Protein AF-A0A7H4MC45-F1 (afdb_monomer_lite)

Sequence (137 aa):
MENNSLQTPIPRRYLDFQRHQRVSEVNNGAVIHDEGEQAAQTERLADKMLQQVYALLNRHGIVPNDVQEQMLTSHVRAMAHRSISGEPLPEVDASLFEEISPDSMTLAREVVAQFGNLPDEEAWLLSVHFEVAKENL

Foldseek 3Di:
DDDDDDPDDDPVVVVVVVPVPDDDDDPPDPVVVVVVVLVVQLVVQLVVLLVVLVVLCVVVVQDADPVLSVVLSVLSSVVSSCLSVVDADPDDDPVVQPPQDPVLLVSLQVSNVVSVPHDSVSSSVSSVSVRCRRVVD

pLDDT: mean 82.61, std 22.41, range [37.28, 98.69]

Radius of gyration: 17.77 Å; chains: 1; bounding box: 38×56×46 Å

Structure (mmCIF, N/CA/C/O backbone):
data_AF-A0A7H4MC45-F1
#
_entry.id   AF-A0A7H4MC45-F1
#
loop_
_atom_site.group_PDB
_atom_site.id
_atom_site.type_symbol
_atom_site.label_atom_id
_atom_site.label_alt_id
_atom_site.label_comp_id
_atom_site.label_asym_id
_atom_site.label_entity_id
_atom_site.label_seq_id
_atom_site.pdbx_PDB_ins_code
_atom_site.Cartn_x
_atom_site.Cartn_y
_atom_site.Cartn_z
_atom_site.occupancy
_atom_site.B_iso_or_equiv
_atom_site.auth_seq_id
_atom_site.auth_comp_id
_atom_site.auth_asym_id
_atom_site.auth_atom_id
_atom_site.pdbx_PDB_model_num
ATOM 1 N N . MET A 1 1 ? 0.120 46.225 13.025 1.00 41.88 1 MET A N 1
ATOM 2 C CA . MET A 1 1 ? -0.536 45.111 13.738 1.00 41.88 1 MET A CA 1
ATOM 3 C C . MET A 1 1 ? -0.348 43.884 12.866 1.00 41.88 1 MET A C 1
ATOM 5 O O . MET A 1 1 ? -1.097 43.688 11.920 1.00 41.88 1 MET A O 1
ATOM 9 N N . GLU A 1 2 ? 0.757 43.179 13.093 1.00 41.56 2 GLU A N 1
ATOM 10 C CA . GLU A 1 2 ? 1.145 41.958 12.383 1.00 41.56 2 GLU A CA 1
ATOM 11 C C . GLU A 1 2 ? 0.396 40.763 12.978 1.00 41.56 2 GLU A C 1
ATOM 13 O O . GLU A 1 2 ? 0.414 40.583 14.192 1.00 41.56 2 GLU A O 1
ATOM 18 N N . ASN A 1 3 ? -0.238 39.944 12.135 1.00 39.81 3 ASN A N 1
ATOM 19 C CA . ASN A 1 3 ? -0.738 38.627 12.522 1.00 39.81 3 ASN A CA 1
ATOM 20 C C . ASN A 1 3 ? 0.013 37.562 11.723 1.00 39.81 3 ASN A C 1
ATOM 22 O O . ASN A 1 3 ? -0.314 37.244 10.582 1.00 39.81 3 ASN A O 1
ATOM 26 N N . ASN A 1 4 ? 1.055 37.057 12.374 1.00 42.03 4 ASN A N 1
ATOM 27 C CA . ASN A 1 4 ? 1.879 35.922 12.000 1.00 42.03 4 ASN A CA 1
ATOM 28 C C . ASN A 1 4 ? 1.119 34.628 12.350 1.00 42.03 4 ASN A C 1
ATOM 30 O O . ASN A 1 4 ? 1.011 34.284 13.526 1.00 42.03 4 ASN A O 1
ATOM 34 N N . SER A 1 5 ? 0.559 33.937 11.353 1.00 48.34 5 SER A N 1
ATOM 35 C CA . SER A 1 5 ? 0.022 32.581 11.539 1.00 48.34 5 SER A CA 1
ATOM 36 C C . SER A 1 5 ? 1.119 31.567 11.243 1.00 48.34 5 SER A C 1
ATOM 38 O O . SER A 1 5 ? 1.704 31.551 10.164 1.00 48.34 5 SER A O 1
ATOM 40 N N . LEU A 1 6 ? 1.414 30.764 12.259 1.00 40.62 6 LEU A N 1
ATOM 41 C CA . LEU A 1 6 ? 2.495 29.793 12.328 1.00 40.62 6 LEU A CA 1
ATOM 42 C C . LEU A 1 6 ? 2.341 28.714 11.248 1.00 40.62 6 LEU A C 1
ATOM 44 O O . LEU A 1 6 ? 1.552 27.784 11.384 1.00 40.62 6 LEU A O 1
ATOM 48 N N . GLN A 1 7 ? 3.152 28.823 10.199 1.00 43.19 7 GLN A N 1
ATOM 49 C CA . GLN A 1 7 ? 3.513 27.705 9.339 1.00 43.19 7 GLN A CA 1
ATOM 50 C C . GLN A 1 7 ? 4.324 26.721 10.196 1.00 43.19 7 GLN A C 1
ATOM 52 O O . GLN A 1 7 ? 5.477 26.991 10.537 1.00 43.19 7 GLN A O 1
ATOM 57 N N . THR A 1 8 ? 3.739 25.593 10.589 1.00 41.03 8 THR A N 1
ATOM 58 C CA . THR A 1 8 ? 4.507 24.508 11.210 1.00 41.03 8 THR A CA 1
ATOM 59 C C . THR A 1 8 ? 5.595 24.052 10.230 1.00 41.03 8 THR A C 1
ATOM 61 O O . THR A 1 8 ? 5.275 23.773 9.070 1.00 41.03 8 THR A O 1
ATOM 64 N N . PRO A 1 9 ? 6.877 23.989 10.630 1.00 41.34 9 PRO A N 1
ATOM 65 C CA . PRO A 1 9 ? 7.932 23.565 9.724 1.00 41.34 9 PRO A CA 1
ATOM 66 C C . PRO A 1 9 ? 7.762 22.076 9.413 1.00 41.34 9 PRO A C 1
ATOM 68 O O . PRO A 1 9 ? 7.813 21.235 10.310 1.00 41.34 9 PRO A O 1
ATOM 71 N N . ILE A 1 10 ? 7.572 21.756 8.131 1.00 44.88 10 ILE A N 1
ATOM 72 C CA . ILE A 1 10 ? 7.666 20.386 7.621 1.00 44.88 10 ILE A CA 1
ATOM 73 C C . ILE A 1 10 ? 9.028 19.812 8.067 1.00 44.88 10 ILE A C 1
ATOM 75 O O . ILE A 1 10 ? 10.051 20.487 7.889 1.00 44.88 10 ILE A O 1
ATOM 79 N N . PRO A 1 11 ? 9.081 18.601 8.652 1.00 43.53 11 PRO A N 1
ATOM 80 C CA . PRO A 1 11 ? 10.330 17.995 9.099 1.00 43.53 11 PRO A CA 1
ATOM 81 C C . PRO A 1 11 ? 11.357 17.957 7.963 1.00 43.53 11 PRO A C 1
ATOM 83 O O . PRO A 1 11 ? 11.040 17.523 6.857 1.00 43.53 11 PRO A O 1
ATOM 86 N N . ARG A 1 12 ? 12.610 18.363 8.225 1.00 41.81 12 ARG A N 1
ATOM 87 C CA . ARG A 1 12 ? 13.687 18.375 7.208 1.00 41.81 12 ARG A CA 1
ATOM 88 C C . ARG A 1 12 ? 13.870 17.022 6.502 1.00 41.81 12 ARG A C 1
ATOM 90 O O . ARG A 1 12 ? 14.148 17.007 5.310 1.00 41.81 12 ARG A O 1
ATOM 97 N N . ARG A 1 13 ? 13.586 15.910 7.192 1.00 42.62 13 ARG A N 1
ATOM 98 C CA . ARG A 1 13 ? 13.583 14.552 6.615 1.00 42.62 13 ARG A CA 1
ATOM 99 C C . ARG A 1 13 ? 12.593 14.364 5.456 1.00 42.62 13 ARG A C 1
ATOM 101 O O . ARG A 1 13 ? 12.868 13.574 4.565 1.00 42.62 13 ARG A O 1
ATOM 108 N N . TYR A 1 14 ? 11.481 15.098 5.437 1.00 39.22 14 TYR A N 1
ATOM 109 C CA . TYR A 1 14 ? 10.481 15.021 4.367 1.00 39.22 14 TYR A CA 1
ATOM 110 C C . TYR A 1 14 ? 10.908 15.815 3.116 1.00 39.22 14 TYR A C 1
ATOM 112 O O . TYR A 1 14 ? 10.601 15.424 1.994 1.00 39.22 14 TYR A O 1
ATOM 120 N N . LEU A 1 15 ? 11.670 16.905 3.292 1.00 40.38 15 LEU A N 1
ATOM 121 C CA . LEU A 1 15 ? 12.232 17.681 2.177 1.00 40.38 15 LEU A CA 1
ATOM 122 C C . LEU A 1 15 ? 13.426 16.986 1.510 1.00 40.38 15 LEU A C 1
ATOM 124 O O . LEU A 1 15 ? 13.615 17.139 0.302 1.00 40.38 15 LEU A O 1
ATOM 128 N N . ASP A 1 16 ? 14.212 16.217 2.265 1.00 39.88 16 ASP A N 1
ATOM 129 C CA . ASP A 1 16 ? 15.355 15.489 1.705 1.00 39.88 16 ASP A CA 1
ATOM 130 C C . ASP A 1 16 ? 14.912 14.345 0.776 1.00 39.88 16 ASP A C 1
ATOM 132 O O . ASP A 1 16 ? 15.578 14.097 -0.230 1.00 39.88 16 ASP A O 1
ATOM 136 N N . PHE A 1 17 ? 13.741 13.737 1.015 1.00 43.75 17 PHE A N 1
ATOM 137 C CA . PHE A 1 17 ? 13.144 12.737 0.116 1.00 43.75 17 PHE A CA 1
ATOM 138 C C . PHE A 1 17 ? 12.772 13.328 -1.259 1.00 43.75 17 PHE A C 1
ATOM 140 O O . PHE A 1 17 ? 12.902 12.663 -2.281 1.00 43.75 17 PHE A O 1
ATOM 147 N N . GLN A 1 18 ? 12.385 14.609 -1.317 1.00 42.09 18 GLN A N 1
ATOM 148 C CA . GLN A 1 18 ? 12.048 15.293 -2.576 1.00 42.09 18 GLN A CA 1
ATOM 149 C C . GLN A 1 18 ? 13.260 15.920 -3.288 1.00 42.09 18 GLN A C 1
ATOM 151 O O . GLN A 1 18 ? 13.170 16.266 -4.466 1.00 42.09 18 GLN A O 1
ATOM 156 N N . ARG A 1 19 ? 14.404 16.089 -2.607 1.00 37.28 19 ARG A N 1
ATOM 157 C CA . ARG A 1 19 ? 15.601 16.731 -3.187 1.00 37.28 19 ARG A CA 1
ATOM 158 C C . ARG A 1 19 ? 16.565 15.789 -3.894 1.00 37.28 19 ARG A C 1
ATOM 160 O O . ARG A 1 19 ? 17.326 16.267 -4.730 1.00 37.28 19 ARG A O 1
ATOM 167 N N . HIS A 1 20 ? 16.534 14.490 -3.617 1.00 39.59 20 HIS A N 1
ATOM 168 C CA . HIS A 1 20 ? 17.452 13.538 -4.254 1.00 39.59 20 HIS A CA 1
ATOM 169 C C . HIS A 1 20 ? 17.042 13.140 -5.688 1.00 39.59 20 HIS A C 1
ATOM 171 O O . HIS A 1 20 ? 17.756 12.391 -6.342 1.00 39.59 20 HIS A O 1
ATOM 177 N N . GLN A 1 21 ? 15.953 13.704 -6.230 1.00 47.34 21 GLN A N 1
ATOM 178 C CA . GLN A 1 21 ? 15.471 13.445 -7.595 1.00 47.34 21 GLN A CA 1
ATOM 179 C C . GLN A 1 21 ? 16.152 14.254 -8.716 1.00 47.34 21 GLN A C 1
ATOM 181 O O . GLN A 1 21 ? 15.683 14.251 -9.852 1.00 47.34 21 GLN A O 1
ATOM 186 N N . ARG A 1 22 ? 17.260 14.957 -8.462 1.00 47.69 22 ARG A N 1
ATOM 187 C CA . ARG A 1 22 ? 18.033 15.575 -9.550 1.00 47.69 22 ARG A CA 1
ATOM 188 C C . ARG A 1 22 ? 19.527 15.417 -9.325 1.00 47.69 22 ARG A C 1
ATOM 190 O O . ARG A 1 22 ? 20.104 16.121 -8.505 1.00 47.69 22 ARG A O 1
ATOM 197 N N . VAL A 1 23 ? 20.134 14.531 -10.106 1.00 46.81 23 VAL A N 1
ATOM 198 C CA . VAL A 1 23 ? 21.120 14.830 -11.162 1.00 46.81 23 VAL A CA 1
ATOM 199 C C . VAL A 1 23 ? 21.945 13.560 -11.386 1.00 46.81 23 VAL A C 1
ATOM 201 O O . VAL A 1 23 ? 22.822 13.230 -10.593 1.00 46.81 23 VAL A O 1
ATOM 204 N N . SER A 1 24 ? 21.726 12.900 -12.518 1.00 45.19 24 SER A N 1
ATOM 205 C CA . SER A 1 24 ? 22.817 12.305 -13.284 1.00 45.19 24 SER A CA 1
ATOM 206 C C . SER A 1 24 ? 22.478 12.407 -14.770 1.00 45.19 24 SER A C 1
ATOM 208 O O . SER A 1 24 ? 21.331 12.296 -15.194 1.00 45.19 24 SER A O 1
ATOM 210 N N . GLU A 1 25 ? 23.487 12.798 -15.531 1.00 45.91 25 GLU A N 1
ATOM 211 C CA . GLU A 1 25 ? 23.409 13.294 -16.895 1.00 45.91 25 GLU A CA 1
ATOM 212 C C . GLU A 1 25 ? 23.553 12.134 -17.904 1.00 45.91 25 GLU A C 1
ATOM 214 O O . GLU A 1 25 ? 24.412 11.268 -17.772 1.00 45.91 25 GLU A O 1
ATOM 219 N N . VAL A 1 26 ? 22.643 12.160 -18.878 1.00 45.03 26 VAL A N 1
ATOM 220 C CA . VAL A 1 26 ? 22.352 11.339 -20.072 1.00 45.03 26 VAL A CA 1
ATOM 221 C C . VAL A 1 26 ? 23.418 10.444 -20.750 1.00 45.03 26 VAL A C 1
ATOM 223 O O . VAL A 1 26 ? 24.521 10.867 -21.089 1.00 45.03 26 VAL A O 1
ATOM 226 N N . ASN A 1 27 ? 22.948 9.264 -21.199 1.00 39.12 27 ASN A N 1
ATOM 227 C CA . ASN A 1 27 ? 23.322 8.633 -22.478 1.00 39.12 27 ASN A CA 1
ATOM 228 C C . ASN A 1 27 ? 22.043 8.401 -23.324 1.00 39.12 27 ASN A C 1
ATOM 230 O O . ASN A 1 27 ? 21.110 7.715 -22.913 1.00 39.12 27 ASN A O 1
ATOM 234 N N . ASN A 1 28 ? 21.974 9.036 -24.496 1.00 52.22 28 ASN A N 1
ATOM 235 C CA . ASN A 1 28 ? 20.752 9.647 -25.033 1.00 52.22 28 ASN A CA 1
ATOM 236 C C . ASN A 1 28 ? 20.092 8.872 -26.199 1.00 52.22 28 ASN A C 1
ATOM 238 O O . ASN A 1 28 ? 19.796 9.453 -27.242 1.00 52.22 28 ASN A O 1
ATOM 242 N N . GLY A 1 29 ? 19.867 7.560 -26.060 1.00 45.31 29 GLY A N 1
ATOM 243 C CA . GLY A 1 29 ? 19.181 6.799 -27.123 1.00 45.31 29 GLY A CA 1
ATOM 244 C C . GLY A 1 29 ? 18.547 5.463 -26.734 1.00 45.31 29 GLY A C 1
ATOM 245 O O . GLY A 1 29 ? 17.525 5.104 -27.304 1.00 45.31 29 GLY A O 1
ATOM 246 N N . ALA A 1 30 ? 19.100 4.752 -25.749 1.00 48.12 30 ALA A N 1
ATOM 247 C CA . ALA A 1 30 ? 18.520 3.500 -25.243 1.00 48.12 30 ALA A CA 1
ATOM 248 C C . ALA A 1 30 ? 17.696 3.699 -23.956 1.00 48.12 30 ALA A C 1
ATOM 250 O O . ALA A 1 30 ? 16.744 2.969 -23.715 1.00 48.12 30 ALA A O 1
ATOM 251 N N . VAL A 1 31 ? 18.037 4.722 -23.168 1.00 52.44 31 VAL A N 1
ATOM 252 C CA . VAL A 1 31 ? 17.500 4.950 -21.817 1.00 52.44 31 VAL A CA 1
ATOM 253 C C . VAL A 1 31 ? 16.075 5.525 -21.837 1.00 52.44 31 VAL A C 1
ATOM 255 O O . VAL A 1 31 ? 15.250 5.160 -21.015 1.00 52.44 31 VAL A O 1
ATOM 258 N N . ILE A 1 32 ? 15.732 6.355 -22.829 1.00 54.84 32 ILE A N 1
ATOM 259 C CA . ILE A 1 32 ? 14.442 7.075 -22.861 1.00 54.84 32 ILE A CA 1
ATOM 260 C C . ILE A 1 32 ? 13.250 6.131 -23.121 1.00 54.84 32 ILE A C 1
ATOM 262 O O . ILE A 1 32 ? 12.152 6.362 -22.620 1.00 54.84 32 ILE A O 1
ATOM 266 N N . HIS A 1 33 ? 13.452 5.065 -23.905 1.00 52.81 33 HIS A N 1
ATOM 267 C CA . HIS A 1 33 ? 12.412 4.054 -24.133 1.00 52.81 33 HIS A CA 1
ATOM 268 C C . HIS A 1 33 ? 12.177 3.196 -22.885 1.00 52.81 33 HIS A C 1
ATOM 270 O O . HIS A 1 33 ? 11.025 2.928 -22.553 1.00 52.81 33 HIS A O 1
ATOM 276 N N . ASP A 1 34 ? 13.254 2.825 -22.192 1.00 63.88 34 ASP A N 1
ATOM 277 C CA . ASP A 1 34 ? 13.219 1.982 -20.995 1.00 63.88 34 ASP A CA 1
ATOM 278 C C . ASP A 1 34 ? 12.613 2.736 -19.799 1.00 63.88 34 ASP A C 1
ATOM 280 O O . ASP A 1 34 ? 11.668 2.260 -19.180 1.00 63.88 34 ASP A O 1
ATOM 284 N N . GLU A 1 35 ? 13.030 3.985 -19.555 1.00 71.81 35 GLU A N 1
ATOM 285 C CA . GLU A 1 35 ? 12.473 4.828 -18.484 1.00 71.81 35 GLU A CA 1
ATOM 286 C C . GLU A 1 35 ? 10.983 5.147 -18.695 1.00 71.81 35 GLU A C 1
ATOM 288 O O . GLU A 1 35 ? 10.192 5.128 -17.748 1.00 71.81 35 GLU A O 1
ATOM 293 N N . GLY A 1 36 ? 10.573 5.423 -19.939 1.00 79.50 36 GLY A N 1
ATOM 294 C CA . GLY A 1 36 ? 9.172 5.686 -20.275 1.00 79.50 36 GLY A CA 1
ATOM 295 C C . GLY A 1 36 ? 8.283 4.449 -20.125 1.00 79.50 36 GLY A C 1
ATOM 296 O O . GLY A 1 36 ? 7.156 4.544 -19.630 1.00 79.50 36 GLY A O 1
ATOM 297 N N . GLU A 1 37 ? 8.789 3.277 -20.513 1.00 87.00 37 GLU A N 1
ATOM 298 C CA . GLU A 1 37 ? 8.097 2.004 -20.317 1.00 87.00 37 GLU A CA 1
ATOM 299 C C . GLU A 1 37 ? 8.012 1.640 -18.830 1.00 87.00 37 GLU A C 1
ATOM 301 O O . GLU A 1 37 ? 6.936 1.274 -18.350 1.00 87.00 37 GLU A O 1
ATOM 306 N N . GLN A 1 38 ? 9.095 1.835 -18.079 1.00 88.56 38 GLN A N 1
ATOM 307 C CA . GLN A 1 38 ? 9.159 1.589 -16.642 1.00 88.56 38 GLN A CA 1
ATOM 308 C C . GLN A 1 38 ? 8.193 2.487 -15.857 1.00 88.56 38 GLN A C 1
ATOM 310 O O . GLN A 1 38 ? 7.484 2.010 -14.964 1.00 88.56 38 GLN A O 1
ATOM 315 N N . ALA A 1 39 ? 8.104 3.773 -16.207 1.00 91.88 39 ALA A N 1
ATOM 316 C CA . ALA A 1 39 ? 7.147 4.697 -15.603 1.00 91.88 39 ALA A CA 1
ATOM 317 C C . ALA A 1 39 ? 5.698 4.246 -15.855 1.00 91.88 39 ALA A C 1
ATOM 319 O O . ALA A 1 39 ? 4.894 4.182 -14.923 1.00 91.88 39 ALA A O 1
ATOM 320 N N . ALA A 1 40 ? 5.378 3.844 -17.089 1.00 94.31 40 ALA A N 1
ATOM 321 C CA . ALA A 1 40 ? 4.048 3.346 -17.432 1.00 94.31 40 ALA A CA 1
ATOM 322 C C . ALA A 1 40 ? 3.721 2.006 -16.744 1.00 94.31 40 ALA A C 1
ATOM 324 O O . ALA A 1 40 ? 2.574 1.772 -16.364 1.00 94.31 40 ALA A O 1
ATOM 325 N N . GLN A 1 41 ? 4.701 1.112 -16.582 1.00 95.94 41 GLN A N 1
ATOM 326 C CA . GLN A 1 41 ? 4.536 -0.136 -15.828 1.00 95.94 41 GLN A CA 1
ATOM 327 C C . GLN A 1 41 ? 4.300 0.139 -14.338 1.00 95.94 41 GLN A C 1
ATOM 329 O O . GLN A 1 41 ? 3.402 -0.459 -13.744 1.00 95.94 41 GLN A O 1
ATOM 334 N N . THR A 1 42 ? 5.051 1.081 -13.764 1.00 97.06 42 THR A N 1
ATOM 335 C CA . THR A 1 42 ? 4.906 1.520 -12.370 1.00 97.06 42 THR A CA 1
ATOM 336 C C . THR A 1 42 ? 3.508 2.072 -12.109 1.00 97.06 42 THR A C 1
ATOM 338 O O . THR A 1 42 ? 2.863 1.665 -11.146 1.00 97.06 42 THR A O 1
ATOM 341 N N . GLU A 1 43 ? 3.006 2.949 -12.983 1.00 97.31 43 GLU A N 1
ATOM 342 C CA . GLU A 1 43 ? 1.661 3.523 -12.862 1.00 97.31 43 GLU A CA 1
ATOM 343 C C . GLU A 1 43 ? 0.574 2.441 -12.937 1.00 97.31 43 GLU A C 1
ATOM 345 O O . GLU A 1 43 ? -0.281 2.360 -12.056 1.00 97.31 43 GLU A O 1
ATOM 350 N N . ARG A 1 44 ? 0.659 1.529 -13.917 1.00 98.31 44 ARG A N 1
ATOM 351 C CA . ARG A 1 44 ? -0.297 0.414 -14.047 1.00 98.31 44 ARG A CA 1
ATOM 352 C C . ARG A 1 44 ? -0.291 -0.508 -12.831 1.00 98.31 44 ARG A C 1
ATOM 354 O O . ARG A 1 44 ? -1.355 -0.956 -12.399 1.00 98.31 44 ARG A O 1
ATOM 361 N N . LEU A 1 45 ? 0.892 -0.830 -12.304 1.00 98.38 45 LEU A N 1
ATOM 362 C CA . LEU A 1 45 ? 1.015 -1.652 -11.104 1.00 98.38 45 LEU A CA 1
ATOM 363 C C . LEU A 1 45 ? 0.415 -0.925 -9.900 1.00 98.38 45 LEU A C 1
ATOM 365 O O . LEU A 1 45 ? -0.383 -1.519 -9.180 1.00 98.38 45 LEU A O 1
ATOM 369 N N . ALA A 1 46 ? 0.739 0.355 -9.714 1.00 98.50 46 ALA A N 1
ATOM 370 C CA . ALA A 1 46 ? 0.202 1.154 -8.623 1.00 98.50 46 ALA A CA 1
ATOM 371 C C . ALA A 1 46 ? -1.329 1.216 -8.658 1.00 98.50 46 ALA A C 1
ATOM 373 O O . ALA A 1 46 ? -1.961 0.938 -7.644 1.00 98.50 46 ALA A O 1
ATOM 374 N N . ASP A 1 47 ? -1.935 1.506 -9.810 1.00 98.56 47 ASP A N 1
ATOM 375 C CA . ASP A 1 47 ? -3.393 1.597 -9.939 1.00 98.56 47 ASP A CA 1
ATOM 376 C C . ASP A 1 47 ? -4.081 0.263 -9.633 1.00 98.56 47 ASP A C 1
ATOM 378 O O . ASP A 1 47 ? -5.072 0.221 -8.897 1.00 98.56 47 ASP A O 1
ATOM 382 N N . LYS A 1 48 ? -3.528 -0.848 -10.137 1.00 98.56 48 LYS A N 1
ATOM 383 C CA . LYS A 1 48 ? -4.015 -2.195 -9.814 1.00 98.56 48 LYS A CA 1
ATOM 384 C C . LYS A 1 48 ? -3.946 -2.457 -8.307 1.00 98.56 48 LYS A C 1
ATOM 386 O O . LYS A 1 48 ? -4.923 -2.922 -7.721 1.00 98.56 48 LYS A O 1
ATOM 391 N N . MET A 1 49 ? -2.804 -2.170 -7.687 1.00 98.69 49 MET A N 1
ATOM 392 C CA . MET A 1 49 ? -2.593 -2.422 -6.263 1.00 98.69 49 MET A CA 1
ATOM 393 C C . MET A 1 49 ? -3.481 -1.529 -5.395 1.00 98.69 49 MET A C 1
ATOM 395 O O . MET A 1 49 ? -4.066 -2.014 -4.434 1.00 98.69 49 MET A O 1
ATOM 399 N N . LEU A 1 50 ? -3.679 -0.262 -5.764 1.00 98.62 50 LEU A N 1
ATOM 400 C CA . LEU A 1 50 ? -4.596 0.645 -5.069 1.00 98.62 50 LEU A CA 1
ATOM 401 C C . LEU A 1 50 ? -6.032 0.127 -5.091 1.00 98.62 50 LEU A C 1
ATOM 403 O O . LEU A 1 50 ? -6.685 0.093 -4.050 1.00 98.62 50 LEU A O 1
ATOM 407 N N . GLN A 1 51 ? -6.516 -0.338 -6.246 1.00 98.38 51 GLN A N 1
ATOM 408 C CA . GLN A 1 51 ? -7.847 -0.945 -6.343 1.00 98.38 51 GLN A CA 1
ATOM 409 C C . GLN A 1 51 ? -7.985 -2.157 -5.412 1.00 98.38 51 GLN A C 1
ATOM 411 O O . GLN A 1 51 ? -9.004 -2.308 -4.738 1.00 98.38 51 GLN A O 1
ATOM 416 N N . GLN A 1 52 ? -6.957 -3.006 -5.343 1.00 98.12 52 GLN A N 1
ATOM 417 C CA . GLN A 1 52 ? -6.946 -4.178 -4.466 1.00 98.12 52 GLN A CA 1
ATOM 418 C C . GLN A 1 52 ? -6.916 -3.793 -2.984 1.00 98.12 52 GLN A C 1
ATOM 420 O O . GLN A 1 52 ? -7.671 -4.370 -2.200 1.00 98.12 52 GLN A O 1
ATOM 425 N N . VAL A 1 53 ? -6.102 -2.802 -2.614 1.00 98.38 53 VAL A N 1
ATOM 426 C CA . VAL A 1 53 ? -5.994 -2.279 -1.246 1.00 98.38 53 VAL A CA 1
ATOM 427 C C . VAL A 1 53 ? -7.323 -1.685 -0.791 1.00 98.38 53 VAL A C 1
ATOM 429 O O . VAL A 1 53 ? -7.841 -2.096 0.242 1.00 98.38 53 VAL A O 1
ATOM 432 N N . TYR A 1 54 ? -7.937 -0.791 -1.568 1.00 98.00 54 TYR A N 1
ATOM 433 C CA . TYR A 1 54 ? -9.226 -0.204 -1.186 1.00 98.00 54 TYR A CA 1
ATOM 434 C C . TYR A 1 54 ? -10.349 -1.243 -1.141 1.00 98.00 54 TYR A C 1
ATOM 436 O O . TYR A 1 54 ? -11.192 -1.208 -0.245 1.00 98.00 54 TYR A O 1
ATOM 444 N N . ALA A 1 55 ? -10.340 -2.225 -2.048 1.00 97.56 55 ALA A N 1
ATOM 445 C CA . ALA A 1 55 ? -11.271 -3.343 -1.969 1.00 97.56 55 ALA A CA 1
ATOM 446 C C . ALA A 1 55 ? -11.053 -4.185 -0.701 1.00 97.56 55 ALA A C 1
ATOM 448 O O . ALA A 1 55 ? -12.030 -4.660 -0.126 1.00 97.56 55 ALA A O 1
ATOM 449 N N . LEU A 1 56 ? -9.804 -4.396 -0.273 1.00 97.50 56 LEU A N 1
ATOM 450 C CA . LEU A 1 56 ? -9.473 -5.097 0.970 1.00 97.50 56 LEU A CA 1
ATOM 451 C C . LEU A 1 56 ? -9.967 -4.311 2.187 1.00 97.50 56 LEU A C 1
ATOM 453 O O . LEU A 1 56 ? -10.721 -4.859 2.983 1.00 97.50 56 LEU A O 1
ATOM 457 N N . LEU A 1 57 ? -9.641 -3.023 2.283 1.00 96.81 57 LEU A N 1
ATOM 458 C CA . LEU A 1 57 ? -10.094 -2.163 3.380 1.00 96.81 57 LEU A CA 1
ATOM 459 C C . LEU A 1 57 ? -11.621 -2.156 3.506 1.00 96.81 57 LEU A C 1
ATOM 461 O O . LEU A 1 57 ? -12.153 -2.410 4.586 1.00 96.81 57 LEU A O 1
ATOM 465 N N . ASN A 1 58 ? -12.329 -2.008 2.384 1.00 96.38 58 ASN A N 1
ATOM 466 C CA . ASN A 1 58 ? -13.788 -2.029 2.365 1.00 96.38 58 ASN A CA 1
ATOM 467 C C . ASN A 1 58 ? -14.371 -3.382 2.826 1.00 96.38 58 ASN A C 1
ATOM 469 O O . ASN A 1 58 ? -15.354 -3.406 3.565 1.00 96.38 58 ASN A O 1
ATOM 473 N N . ARG A 1 59 ? -13.757 -4.521 2.458 1.00 96.75 59 ARG A N 1
ATOM 474 C CA . ARG A 1 59 ? -14.176 -5.852 2.957 1.00 96.75 59 ARG A CA 1
ATOM 475 C C . ARG A 1 59 ? -14.028 -5.987 4.474 1.00 96.75 59 ARG A C 1
ATOM 477 O O . ARG A 1 59 ? -14.780 -6.745 5.079 1.00 96.75 59 ARG A O 1
ATOM 484 N N . HIS A 1 60 ? -13.083 -5.262 5.065 1.00 95.69 60 HIS A N 1
ATOM 485 C CA . HIS A 1 60 ? -12.827 -5.239 6.505 1.00 95.69 60 HIS A CA 1
ATOM 486 C C . HIS A 1 60 ? -13.544 -4.087 7.231 1.00 95.69 60 HIS A C 1
ATOM 488 O O . HIS A 1 60 ? -13.352 -3.915 8.431 1.00 95.69 60 HIS A O 1
ATOM 494 N N . GLY A 1 61 ? -14.388 -3.314 6.534 1.00 95.69 61 GLY A N 1
ATOM 495 C CA . GLY A 1 61 ? -15.118 -2.188 7.123 1.00 95.69 61 GLY A CA 1
ATOM 496 C C . GLY A 1 61 ? -14.227 -1.008 7.524 1.00 95.69 61 GLY A C 1
ATOM 497 O O . GLY A 1 61 ? -14.644 -0.187 8.336 1.00 95.69 61 GLY A O 1
ATOM 498 N N . ILE A 1 62 ? -13.015 -0.926 6.973 1.00 96.12 62 ILE A N 1
ATOM 499 C CA . ILE A 1 62 ? -12.075 0.171 7.205 1.00 96.12 62 ILE A CA 1
ATOM 500 C C . ILE A 1 62 ? -12.298 1.215 6.112 1.00 96.12 62 ILE A C 1
ATOM 502 O O . ILE A 1 62 ? -12.189 0.908 4.924 1.00 96.12 62 ILE A O 1
ATOM 506 N N . VAL A 1 63 ? -12.610 2.446 6.516 1.00 95.00 63 VAL A N 1
ATOM 507 C CA . VAL A 1 63 ? -12.878 3.566 5.605 1.00 95.00 63 VAL A CA 1
ATOM 508 C C . VAL A 1 63 ? -11.932 4.708 5.963 1.00 95.00 63 VAL A C 1
ATOM 510 O O . VAL A 1 63 ? -12.221 5.443 6.905 1.00 95.00 63 VAL A O 1
ATOM 513 N N . PRO A 1 64 ? -10.793 4.844 5.262 1.00 95.56 64 PRO A N 1
ATOM 514 C CA . PRO A 1 64 ? -9.875 5.946 5.507 1.00 95.56 64 PRO A CA 1
ATOM 515 C C . PRO A 1 64 ? -10.521 7.298 5.166 1.00 95.56 64 PRO A C 1
ATOM 517 O O . PRO A 1 64 ? -11.358 7.384 4.271 1.00 95.56 64 PRO A O 1
ATOM 520 N N . ASN A 1 65 ? -10.116 8.369 5.849 1.00 95.69 65 ASN A N 1
ATOM 521 C CA . ASN A 1 65 ? -10.454 9.738 5.442 1.00 95.69 65 ASN A CA 1
ATOM 522 C C . ASN A 1 65 ? -9.551 10.230 4.293 1.00 95.69 65 ASN A C 1
ATOM 524 O O . ASN A 1 65 ? -8.507 9.639 4.028 1.00 95.69 65 ASN A O 1
ATOM 528 N N . ASP A 1 66 ? -9.894 11.358 3.666 1.00 96.06 66 ASP A N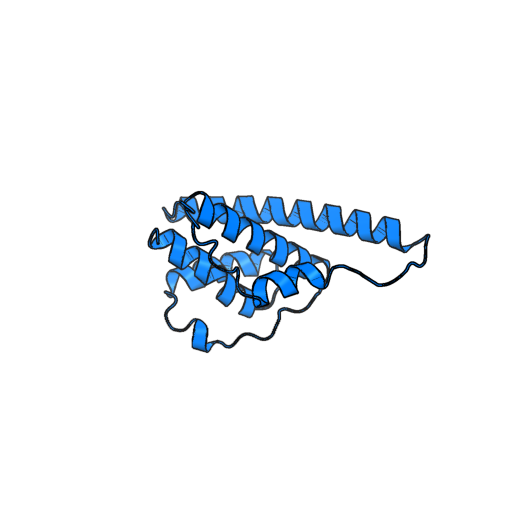 1
ATOM 529 C CA . ASP A 1 66 ? -9.174 11.911 2.505 1.00 96.06 66 ASP A CA 1
ATOM 530 C C . ASP A 1 66 ? -7.647 12.031 2.702 1.00 96.06 66 ASP A C 1
ATOM 532 O O . ASP A 1 66 ? -6.865 11.786 1.780 1.00 96.06 66 ASP A O 1
ATOM 536 N N . VAL A 1 67 ? -7.194 12.404 3.906 1.00 96.62 67 VAL A N 1
ATOM 537 C CA . VAL A 1 67 ? -5.758 12.542 4.211 1.00 96.62 67 VAL A CA 1
ATOM 538 C C . VAL A 1 67 ? -5.102 11.167 4.314 1.00 96.62 67 VAL A C 1
ATOM 540 O O . VAL A 1 67 ? -4.022 10.948 3.762 1.00 96.62 67 VAL A O 1
ATOM 543 N N . GLN A 1 68 ? -5.760 10.222 4.983 1.00 97.12 68 GLN A N 1
ATOM 544 C CA . GLN A 1 68 ? -5.289 8.845 5.099 1.00 97.12 68 GLN A CA 1
ATOM 545 C C . GLN A 1 68 ? -5.255 8.152 3.726 1.00 97.12 68 GLN A C 1
ATOM 547 O O . GLN A 1 68 ? -4.267 7.486 3.412 1.00 97.12 68 GLN A O 1
ATOM 552 N N . GLU A 1 69 ? -6.264 8.370 2.875 1.00 97.81 69 GLU A N 1
ATOM 553 C CA . GLU A 1 69 ? -6.286 7.903 1.483 1.00 97.81 69 GLU A CA 1
ATOM 554 C C . GLU A 1 69 ? -5.115 8.476 0.685 1.00 97.81 69 GLU A C 1
ATOM 556 O O . GLU A 1 69 ? -4.415 7.742 -0.017 1.00 97.81 69 GLU A O 1
ATOM 561 N N . GLN A 1 70 ? -4.843 9.777 0.813 1.00 98.06 70 GLN A N 1
ATOM 562 C CA . GLN A 1 70 ? -3.718 10.412 0.132 1.00 98.06 70 GLN A CA 1
ATOM 563 C C . GLN A 1 70 ? -2.378 9.799 0.562 1.00 98.06 70 GLN A C 1
ATOM 565 O O . GLN A 1 70 ? -1.529 9.494 -0.284 1.00 98.06 70 GLN A O 1
ATOM 570 N N . MET A 1 71 ? -2.184 9.602 1.867 1.00 97.44 71 MET A N 1
ATOM 571 C CA . MET A 1 71 ? -0.958 9.027 2.419 1.00 97.44 71 MET A CA 1
ATOM 572 C C . MET A 1 71 ? -0.767 7.570 1.990 1.00 97.44 71 MET A C 1
ATOM 574 O O . MET A 1 71 ? 0.316 7.211 1.526 1.00 97.44 71 MET A O 1
ATOM 578 N N . LEU A 1 72 ? -1.821 6.756 2.078 1.00 98.06 72 LEU A N 1
ATOM 579 C CA . LEU A 1 72 ? -1.819 5.371 1.610 1.00 98.06 72 LEU A CA 1
ATOM 580 C C . LEU A 1 72 ? -1.541 5.298 0.104 1.00 98.06 72 LEU A C 1
ATOM 582 O O . LEU A 1 72 ? -0.731 4.490 -0.347 1.00 98.06 72 LEU A O 1
ATOM 586 N N . THR A 1 73 ? -2.154 6.193 -0.673 1.00 98.25 73 THR A N 1
ATOM 587 C CA . THR A 1 73 ? -1.971 6.256 -2.125 1.00 98.25 73 THR A CA 1
ATOM 588 C C . THR A 1 73 ? -0.525 6.552 -2.503 1.00 98.25 73 THR A C 1
ATOM 590 O O . THR A 1 73 ? 0.043 5.895 -3.378 1.00 98.25 73 THR A O 1
ATOM 593 N N . SER A 1 74 ? 0.091 7.519 -1.820 1.00 98.19 74 SER A N 1
ATOM 594 C CA . SER A 1 74 ? 1.510 7.840 -1.991 1.00 98.19 74 SER A CA 1
ATOM 595 C C . SER A 1 74 ? 2.400 6.640 -1.656 1.00 98.19 74 SER A C 1
ATOM 597 O O . SER A 1 74 ? 3.305 6.300 -2.420 1.00 98.19 74 SER A O 1
ATOM 599 N N . HIS A 1 75 ? 2.099 5.949 -0.554 1.00 98.12 75 HIS A N 1
ATOM 600 C CA . HIS A 1 75 ? 2.867 4.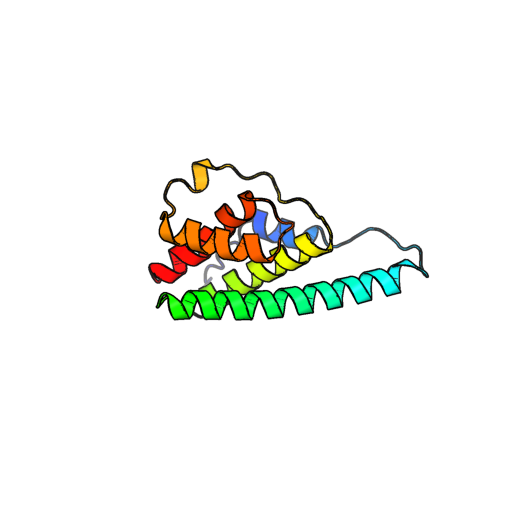797 -0.100 1.00 98.12 75 HIS A CA 1
ATOM 601 C C . HIS A 1 75 ? 2.829 3.637 -1.107 1.00 98.12 75 HIS A C 1
ATOM 603 O O . HIS A 1 75 ? 3.876 3.170 -1.550 1.00 98.12 75 HIS A O 1
ATOM 609 N N . VAL A 1 76 ? 1.638 3.224 -1.549 1.00 98.44 76 VAL A N 1
ATOM 610 C CA . VAL A 1 76 ? 1.471 2.119 -2.513 1.00 98.44 76 VAL A CA 1
ATOM 611 C C . VAL A 1 76 ? 2.123 2.442 -3.863 1.00 98.44 76 VAL A C 1
ATOM 613 O O . VAL A 1 76 ? 2.704 1.560 -4.496 1.00 98.44 76 VAL A O 1
ATOM 616 N N . ARG A 1 77 ? 2.106 3.708 -4.299 1.00 98.38 77 ARG A N 1
ATOM 617 C CA . ARG A 1 77 ? 2.845 4.144 -5.497 1.00 98.38 77 ARG A CA 1
ATOM 618 C C . ARG A 1 77 ? 4.357 3.999 -5.330 1.00 98.38 77 ARG A C 1
ATOM 620 O O . ARG A 1 77 ? 5.025 3.554 -6.260 1.00 98.38 77 ARG A O 1
ATOM 627 N N . ALA A 1 78 ? 4.894 4.317 -4.153 1.00 97.69 78 ALA A N 1
ATOM 628 C CA . ALA A 1 78 ? 6.309 4.107 -3.857 1.00 97.69 78 ALA A CA 1
ATOM 629 C C . ALA A 1 78 ? 6.677 2.610 -3.814 1.00 97.69 78 ALA A C 1
ATOM 631 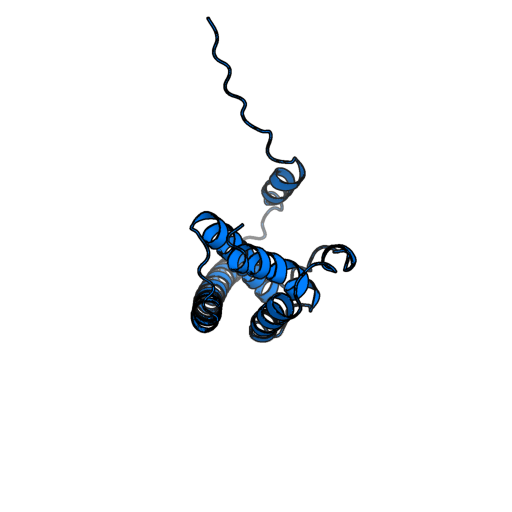O O . ALA A 1 78 ? 7.730 2.231 -4.322 1.00 97.69 78 ALA A O 1
ATOM 632 N N . MET A 1 79 ? 5.793 1.757 -3.285 1.00 98.31 79 MET A N 1
ATOM 633 C CA . MET A 1 79 ? 5.960 0.298 -3.327 1.00 98.31 79 MET A CA 1
ATOM 634 C C . MET A 1 79 ? 5.980 -0.230 -4.768 1.00 98.31 79 MET A C 1
ATOM 636 O O . MET A 1 79 ? 6.852 -1.017 -5.126 1.00 98.31 79 MET A O 1
ATOM 640 N N . ALA A 1 80 ? 5.063 0.236 -5.624 1.00 98.44 80 ALA A N 1
ATOM 641 C CA . ALA A 1 80 ? 5.048 -0.124 -7.043 1.00 98.44 80 ALA A CA 1
ATOM 642 C C . ALA A 1 80 ? 6.325 0.318 -7.762 1.00 98.44 80 ALA A C 1
ATOM 644 O O . ALA A 1 80 ? 6.886 -0.458 -8.531 1.00 98.44 80 ALA A O 1
ATOM 645 N N . HIS A 1 81 ? 6.818 1.524 -7.468 1.00 97.50 81 HIS A N 1
ATOM 646 C CA . HIS A 1 81 ? 8.091 1.994 -8.005 1.00 97.50 81 HIS A CA 1
ATOM 647 C C . HIS A 1 81 ? 9.234 1.052 -7.627 1.00 97.50 81 HIS A C 1
ATOM 649 O O . HIS A 1 81 ? 9.919 0.570 -8.521 1.00 97.50 81 HIS A O 1
ATOM 655 N N . ARG A 1 82 ? 9.402 0.730 -6.335 1.00 97.75 82 ARG A N 1
ATOM 656 C CA . ARG A 1 82 ? 10.459 -0.185 -5.864 1.00 97.75 82 ARG A CA 1
ATOM 657 C C . ARG A 1 82 ? 10.315 -1.596 -6.427 1.00 97.75 82 ARG A C 1
ATOM 659 O O . ARG A 1 82 ? 11.309 -2.211 -6.793 1.00 97.75 82 ARG A O 1
ATOM 666 N N . SER A 1 8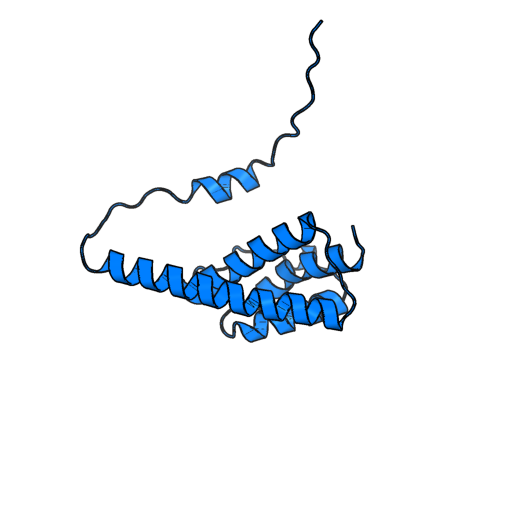3 ? 9.085 -2.089 -6.561 1.00 97.81 83 SER A N 1
ATOM 667 C CA . SER A 1 83 ? 8.802 -3.394 -7.165 1.00 97.81 83 SER A CA 1
ATOM 668 C C . SER A 1 83 ? 9.272 -3.464 -8.623 1.00 97.81 83 SER A C 1
ATOM 670 O O . SER A 1 83 ? 9.805 -4.488 -9.041 1.00 97.81 83 SER A O 1
ATOM 672 N N . ILE A 1 84 ? 9.124 -2.382 -9.391 1.00 97.19 84 ILE A N 1
ATOM 673 C CA . ILE A 1 84 ? 9.557 -2.332 -10.792 1.00 97.19 84 ILE A CA 1
ATOM 674 C C . ILE A 1 84 ? 11.049 -1.990 -10.924 1.00 97.19 84 ILE A C 1
ATOM 676 O O . ILE A 1 84 ? 11.747 -2.608 -11.723 1.00 97.19 84 ILE A O 1
ATOM 680 N N . SER A 1 85 ? 11.550 -1.018 -10.159 1.00 95.69 85 SER A N 1
ATOM 681 C CA . SER A 1 85 ? 12.931 -0.530 -10.264 1.00 95.69 85 SER A CA 1
ATOM 682 C C . SER A 1 85 ? 13.957 -1.425 -9.568 1.00 95.69 85 SER A C 1
ATOM 684 O O . SER A 1 85 ? 15.143 -1.354 -9.885 1.00 95.69 85 SER A O 1
ATOM 686 N N . GLY A 1 86 ? 13.524 -2.235 -8.598 1.00 95.56 86 GLY A N 1
ATOM 687 C CA . GLY A 1 86 ? 14.410 -2.987 -7.710 1.00 95.56 86 GLY A CA 1
ATOM 688 C C . GLY A 1 86 ? 15.150 -2.114 -6.691 1.00 95.56 86 GLY A C 1
ATOM 689 O O . GLY 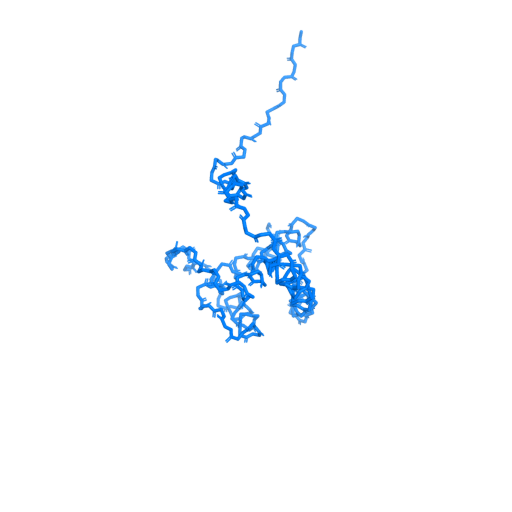A 1 86 ? 16.077 -2.597 -6.041 1.00 95.56 86 GLY A O 1
ATOM 690 N N . GLU A 1 87 ? 14.780 -0.837 -6.554 1.00 95.00 87 GLU A N 1
ATOM 691 C CA . GLU A 1 87 ? 15.353 0.049 -5.540 1.00 95.00 87 GLU A CA 1
ATOM 692 C C . GLU A 1 87 ? 15.091 -0.523 -4.133 1.00 95.00 87 GLU A C 1
ATOM 694 O O . GLU A 1 87 ? 13.946 -0.864 -3.812 1.00 95.00 87 GLU A O 1
ATOM 699 N N . PRO A 1 88 ? 16.129 -0.647 -3.284 1.00 92.81 88 PRO A N 1
ATOM 700 C CA . PRO A 1 88 ? 15.979 -1.263 -1.976 1.00 92.81 88 PRO A CA 1
ATOM 701 C C . PRO A 1 88 ? 15.140 -0.390 -1.043 1.00 92.81 88 PRO A C 1
ATOM 703 O O . PRO A 1 88 ? 15.140 0.841 -1.125 1.00 92.81 88 PRO A O 1
ATOM 706 N N . LEU A 1 89 ? 14.467 -1.037 -0.094 1.00 92.81 89 LEU A N 1
ATOM 707 C CA . LEU A 1 89 ? 13.855 -0.322 1.015 1.00 92.81 89 LEU A CA 1
ATOM 708 C C . LEU A 1 89 ? 14.958 0.250 1.930 1.00 92.81 89 LEU A C 1
ATOM 710 O O . LEU A 1 89 ? 15.937 -0.451 2.202 1.00 92.81 89 LEU A O 1
ATOM 714 N N . PRO A 1 90 ? 14.828 1.495 2.428 1.00 87.75 90 PRO A N 1
ATOM 715 C CA . PRO A 1 90 ? 15.696 1.997 3.486 1.00 87.75 90 PRO A CA 1
ATOM 716 C C . PRO A 1 90 ? 15.653 1.095 4.723 1.00 87.75 90 PRO A C 1
ATOM 718 O O . PRO A 1 90 ? 14.618 0.504 5.024 1.00 87.75 90 PRO A O 1
ATOM 721 N N . GLU A 1 91 ? 16.754 1.032 5.473 1.00 89.69 91 GLU A N 1
ATOM 722 C CA . GLU A 1 91 ? 16.782 0.301 6.742 1.00 89.69 91 GLU A CA 1
ATOM 723 C C . GLU A 1 91 ? 15.748 0.877 7.721 1.00 89.69 91 GLU A C 1
ATOM 725 O O . GLU A 1 91 ? 15.705 2.087 7.975 1.00 89.69 91 GLU A O 1
ATOM 730 N N . VAL A 1 92 ? 14.919 -0.007 8.275 1.00 89.75 92 VAL A N 1
ATOM 731 C CA . VAL A 1 92 ? 13.881 0.316 9.256 1.00 89.75 92 VAL A CA 1
ATOM 732 C C . VAL A 1 92 ? 14.010 -0.608 10.460 1.00 89.75 92 VAL A C 1
ATOM 734 O O . VAL A 1 92 ? 14.301 -1.794 10.324 1.00 89.75 92 VAL A O 1
ATOM 737 N N . ASP A 1 93 ? 13.814 -0.050 11.651 1.00 91.50 93 ASP A N 1
ATOM 738 C CA . ASP A 1 93 ? 13.890 -0.799 12.902 1.00 91.50 93 ASP A CA 1
ATOM 739 C C . ASP A 1 93 ? 12.526 -1.426 13.219 1.00 91.50 93 ASP A C 1
ATOM 741 O O . ASP A 1 93 ? 11.526 -0.716 13.341 1.00 91.50 93 ASP A O 1
ATOM 745 N N . ALA A 1 94 ? 12.494 -2.753 13.360 1.00 88.38 94 ALA A N 1
ATOM 746 C CA . ALA A 1 94 ? 11.283 -3.513 13.661 1.00 88.38 94 ALA A CA 1
ATOM 747 C C . ALA A 1 94 ? 10.623 -3.095 14.990 1.00 88.38 94 ALA A C 1
ATOM 749 O O . ALA A 1 94 ? 9.400 -3.170 15.107 1.00 88.38 94 ALA A O 1
ATOM 750 N N . SER A 1 95 ? 11.404 -2.608 15.964 1.00 92.56 95 SER A N 1
ATOM 751 C CA . SER A 1 95 ? 10.884 -2.174 17.270 1.00 92.56 95 SER A CA 1
ATOM 752 C C . SER A 1 95 ? 9.902 -1.002 17.168 1.00 92.56 95 SER A C 1
ATOM 754 O O . SER A 1 95 ? 9.040 -0.833 18.027 1.00 92.56 95 SER A O 1
ATOM 756 N N . LEU A 1 96 ? 9.961 -0.225 16.079 1.00 92.06 96 LEU A N 1
ATOM 757 C CA . LEU A 1 96 ? 9.035 0.882 15.817 1.00 92.06 96 LEU A CA 1
ATOM 758 C C . LEU A 1 96 ? 7.603 0.419 15.515 1.00 92.06 96 LEU A C 1
ATOM 760 O O . LEU A 1 96 ? 6.694 1.246 15.495 1.00 92.06 96 LEU A O 1
ATOM 764 N N . PHE A 1 97 ? 7.401 -0.876 15.263 1.00 93.69 97 PHE A N 1
ATOM 765 C CA . PHE A 1 97 ? 6.123 -1.440 14.827 1.00 93.69 97 PHE A CA 1
ATOM 766 C C . PHE A 1 97 ? 5.518 -2.417 15.846 1.00 93.69 97 PHE A C 1
ATOM 768 O O . PHE A 1 97 ? 4.515 -3.058 15.547 1.00 93.69 97 PHE A O 1
ATOM 775 N N . GLU A 1 98 ? 6.093 -2.533 17.048 1.00 91.62 98 GLU A N 1
ATOM 776 C CA . GLU A 1 98 ? 5.619 -3.460 18.092 1.00 91.62 98 GLU A CA 1
ATOM 777 C C . GLU A 1 98 ? 4.198 -3.148 18.590 1.00 91.62 98 GLU A C 1
ATOM 779 O O . GLU A 1 98 ? 3.492 -4.049 19.040 1.00 91.62 98 GLU A O 1
ATOM 784 N N . GLU A 1 99 ? 3.766 -1.890 18.486 1.00 92.44 99 GLU A N 1
ATOM 785 C CA . GLU A 1 99 ? 2.423 -1.446 18.883 1.00 92.44 99 GLU A CA 1
ATOM 786 C C . GLU A 1 99 ? 1.370 -1.640 17.780 1.00 92.44 99 GLU A C 1
ATOM 788 O O . GLU A 1 99 ? 0.176 -1.479 18.033 1.00 92.44 99 GLU A O 1
ATOM 793 N N . ILE A 1 100 ? 1.780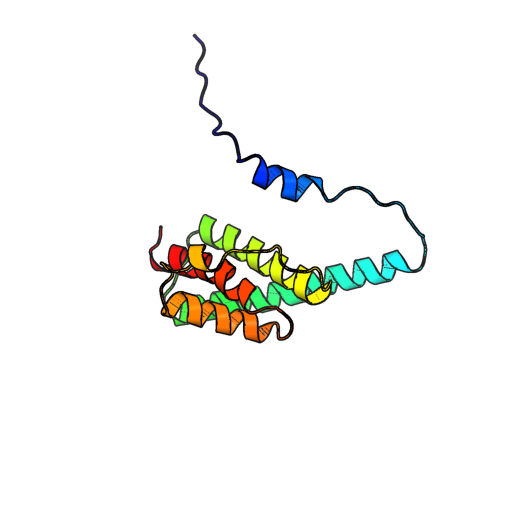 -2.009 16.560 1.00 94.31 100 ILE A N 1
ATOM 794 C CA . ILE A 1 100 ? 0.840 -2.253 15.467 1.00 94.31 100 ILE A CA 1
ATOM 795 C C . ILE A 1 100 ? 0.042 -3.524 15.742 1.00 94.31 100 ILE A C 1
ATOM 797 O O . ILE A 1 100 ? 0.588 -4.577 16.081 1.00 94.31 100 ILE A O 1
ATOM 801 N N . SER A 1 101 ? -1.275 -3.450 15.543 1.00 96.19 101 SER A N 1
ATOM 802 C CA . SER A 1 101 ? -2.128 -4.605 15.784 1.00 96.19 101 SER A CA 1
ATOM 803 C C . SER A 1 101 ? -1.811 -5.763 14.820 1.00 96.19 101 SER A C 1
ATOM 805 O O . SER A 1 101 ? -1.512 -5.543 13.638 1.00 96.19 101 SER A O 1
ATOM 807 N N . PRO A 1 102 ? -1.952 -7.024 15.275 1.00 96.19 102 PRO A N 1
ATOM 808 C CA . PRO A 1 102 ? -1.790 -8.192 14.410 1.00 96.19 102 PRO A CA 1
ATOM 809 C C . PRO A 1 102 ? -2.689 -8.167 13.166 1.00 96.19 102 PRO A C 1
ATOM 811 O O . PRO A 1 102 ? -2.286 -8.652 12.107 1.00 96.19 102 PRO A O 1
ATOM 814 N N . ASP A 1 103 ? -3.881 -7.577 13.273 1.00 96.12 103 ASP A N 1
ATOM 815 C CA . ASP A 1 103 ? -4.831 -7.453 12.165 1.00 96.12 103 ASP A CA 1
ATOM 816 C C . ASP A 1 103 ? -4.292 -6.517 11.075 1.00 96.12 103 ASP A C 1
ATOM 818 O O . ASP A 1 103 ? -4.226 -6.908 9.909 1.00 96.12 103 ASP A O 1
ATOM 822 N N . SER A 1 104 ? -3.822 -5.319 11.446 1.00 97.38 104 SER A N 1
ATOM 823 C CA . SER A 1 104 ? -3.216 -4.369 10.500 1.00 97.38 104 SER A CA 1
ATOM 824 C C . SER A 1 104 ? -1.973 -4.957 9.833 1.00 97.38 104 SER A C 1
ATOM 826 O O . SER A 1 104 ? -1.793 -4.822 8.621 1.00 97.38 104 SER A O 1
ATOM 828 N N . MET A 1 105 ? -1.146 -5.676 10.598 1.00 97.81 105 MET A N 1
ATOM 829 C CA . MET A 1 105 ? 0.023 -6.372 10.060 1.00 97.81 105 MET A CA 1
ATOM 830 C C . MET A 1 105 ? -0.367 -7.479 9.067 1.00 97.81 105 MET A C 1
ATOM 832 O O . MET A 1 105 ? 0.275 -7.648 8.030 1.00 97.81 105 MET A O 1
ATOM 836 N N . THR A 1 106 ? -1.433 -8.228 9.354 1.00 97.81 106 THR A N 1
ATOM 837 C CA . THR A 1 106 ? -1.933 -9.295 8.473 1.00 97.81 106 THR A CA 1
ATOM 838 C C . THR A 1 106 ? -2.413 -8.731 7.139 1.00 97.81 106 THR A C 1
ATOM 840 O O . THR A 1 106 ? -2.017 -9.233 6.085 1.00 97.81 106 THR A O 1
ATOM 843 N N . LEU A 1 107 ? -3.194 -7.648 7.171 1.00 98.12 107 LEU A N 1
ATOM 844 C CA . LEU A 1 107 ? -3.646 -6.959 5.961 1.00 98.12 107 LEU A CA 1
ATOM 845 C C . LEU A 1 107 ? -2.462 -6.434 5.137 1.00 98.12 107 LEU A C 1
ATOM 847 O O . LEU A 1 107 ? -2.438 -6.580 3.915 1.00 98.12 107 LEU A O 1
ATOM 851 N N . ALA A 1 108 ? -1.456 -5.852 5.795 1.00 98.25 108 ALA A N 1
ATOM 852 C CA . ALA A 1 108 ? -0.271 -5.328 5.120 1.00 98.25 108 ALA A CA 1
ATOM 853 C C . ALA A 1 108 ? 0.526 -6.430 4.415 1.00 98.25 108 ALA A C 1
ATOM 855 O O . ALA A 1 108 ? 0.899 -6.272 3.251 1.00 98.25 108 ALA A O 1
ATOM 856 N N . ARG A 1 109 ? 0.708 -7.581 5.069 1.00 98.31 109 ARG A N 1
ATOM 857 C CA . ARG A 1 109 ? 1.362 -8.746 4.460 1.00 98.31 109 ARG A CA 1
ATOM 858 C C . ARG A 1 109 ? 0.590 -9.305 3.269 1.00 98.31 109 ARG A C 1
ATOM 860 O O . ARG A 1 109 ? 1.217 -9.676 2.280 1.00 98.31 109 ARG A O 1
ATOM 867 N N . GLU A 1 110 ? -0.744 -9.330 3.316 1.00 97.94 110 GLU A N 1
ATOM 868 C CA . GLU A 1 110 ? -1.567 -9.747 2.169 1.00 97.94 110 GLU A CA 1
ATOM 869 C C . GLU A 1 110 ? -1.336 -8.843 0.948 1.00 97.94 110 GLU A C 1
ATOM 871 O O . GLU A 1 110 ? -1.270 -9.320 -0.187 1.00 97.94 110 GLU A O 1
ATOM 876 N N . VAL A 1 111 ? -1.180 -7.537 1.164 1.00 98.06 111 VAL A N 1
ATOM 877 C CA . VAL A 1 111 ? -0.894 -6.581 0.087 1.00 98.06 111 VAL A CA 1
ATOM 878 C C . VAL A 1 111 ? 0.535 -6.740 -0.430 1.00 98.06 111 VAL A C 1
ATOM 880 O O . VAL A 1 111 ? 0.729 -6.832 -1.640 1.00 98.06 111 VAL A O 1
ATOM 883 N N . VAL A 1 112 ? 1.534 -6.827 0.451 1.00 98.19 112 VAL A N 1
ATOM 884 C CA . VAL A 1 112 ? 2.944 -7.013 0.058 1.00 98.19 112 VAL A CA 1
ATOM 885 C C . VAL A 1 112 ? 3.139 -8.309 -0.732 1.00 98.19 112 VAL A C 1
ATOM 887 O O . VAL A 1 112 ? 3.796 -8.305 -1.774 1.00 98.19 112 VAL A O 1
ATOM 890 N N . ALA A 1 113 ? 2.489 -9.399 -0.318 1.00 97.88 113 ALA A N 1
ATOM 891 C CA . ALA A 1 113 ? 2.537 -10.675 -1.029 1.00 97.88 113 ALA A CA 1
ATOM 892 C C . ALA A 1 113 ? 2.020 -10.583 -2.478 1.00 97.88 113 ALA A C 1
ATOM 894 O O . ALA A 1 113 ? 2.485 -11.329 -3.339 1.00 97.88 113 ALA A O 1
ATOM 895 N N . GLN A 1 114 ? 1.099 -9.659 -2.777 1.00 97.38 114 GLN A N 1
ATOM 896 C CA . GLN A 1 114 ? 0.583 -9.450 -4.136 1.00 97.38 114 GLN A CA 1
ATOM 897 C C . GLN A 1 114 ? 1.581 -8.757 -5.073 1.00 97.38 114 GLN A C 1
ATOM 899 O O . GLN A 1 114 ? 1.468 -8.926 -6.289 1.00 97.38 114 GLN A O 1
ATOM 904 N N . PHE A 1 115 ? 2.572 -8.032 -4.539 1.00 97.25 115 PHE A N 1
ATOM 905 C CA . PHE A 1 115 ? 3.707 -7.548 -5.334 1.00 97.25 115 PHE A CA 1
ATOM 906 C C . PHE A 1 115 ? 4.668 -8.689 -5.691 1.00 97.25 115 PHE A C 1
ATOM 908 O O . PHE A 1 115 ? 5.226 -8.715 -6.783 1.00 97.25 115 PHE A O 1
ATOM 915 N N . GLY A 1 116 ? 4.846 -9.655 -4.784 1.00 96.50 116 GLY A N 1
ATOM 916 C CA . GLY A 1 116 ? 5.600 -10.892 -5.015 1.00 96.50 116 GLY A CA 1
ATOM 917 C C . GLY A 1 116 ? 7.127 -10.756 -5.007 1.00 96.50 116 GLY A C 1
ATOM 918 O O . GLY A 1 116 ? 7.818 -11.771 -4.980 1.00 96.50 116 GLY A O 1
ATOM 919 N N . ASN A 1 117 ? 7.661 -9.534 -5.011 1.00 97.12 117 ASN A N 1
ATOM 920 C CA . ASN A 1 117 ? 9.101 -9.265 -5.030 1.00 97.12 117 ASN A CA 1
ATOM 921 C C . ASN A 1 117 ? 9.559 -8.195 -4.024 1.00 97.12 117 ASN A C 1
ATOM 923 O O . ASN A 1 117 ? 10.717 -7.784 -4.061 1.00 97.12 117 ASN A O 1
ATOM 927 N N . LEU A 1 118 ? 8.662 -7.743 -3.149 1.00 97.88 118 LEU A N 1
ATOM 928 C CA . LEU A 1 118 ? 8.970 -6.781 -2.097 1.00 97.88 118 LEU A CA 1
ATOM 929 C C . LEU A 1 118 ? 9.373 -7.493 -0.790 1.00 97.88 118 LEU A C 1
ATOM 931 O O . LEU A 1 118 ? 8.890 -8.599 -0.532 1.00 97.88 118 LEU A O 1
ATOM 935 N N . PRO A 1 119 ? 10.248 -6.883 0.030 1.00 96.00 119 PRO A N 1
ATOM 936 C CA . PRO A 1 119 ? 10.662 -7.435 1.323 1.00 96.00 119 PRO A CA 1
ATOM 937 C C . PRO A 1 119 ? 9.529 -7.379 2.377 1.00 96.00 119 PRO A C 1
ATOM 939 O O . PRO A 1 119 ? 8.603 -6.579 2.237 1.00 96.00 119 PRO A O 1
ATOM 942 N N . ASP A 1 120 ? 9.587 -8.203 3.440 1.00 92.50 120 ASP A N 1
ATOM 943 C CA . ASP A 1 120 ? 8.539 -8.234 4.497 1.00 92.50 120 ASP A CA 1
ATOM 944 C C . ASP A 1 120 ? 8.477 -6.907 5.266 1.00 92.50 120 ASP A C 1
ATOM 946 O O . ASP A 1 120 ? 7.412 -6.505 5.725 1.00 92.50 120 ASP A O 1
ATOM 950 N N . GLU A 1 121 ? 9.597 -6.189 5.334 1.00 96.00 121 GLU A N 1
ATOM 951 C CA . GLU A 1 121 ? 9.752 -4.864 5.934 1.00 96.00 121 GLU A CA 1
ATOM 952 C C . GLU A 1 121 ? 8.756 -3.832 5.366 1.00 96.00 121 GLU A C 1
ATOM 954 O O . GLU A 1 121 ? 8.314 -2.922 6.072 1.00 96.00 121 GLU A O 1
ATOM 959 N N . GLU A 1 122 ? 8.344 -3.982 4.103 1.00 97.75 122 GLU A N 1
ATOM 960 C CA . GLU A 1 122 ? 7.306 -3.140 3.495 1.00 97.75 122 GLU A CA 1
ATOM 961 C C . GLU A 1 122 ? 5.956 -3.307 4.193 1.00 97.75 122 GLU A C 1
ATOM 963 O O . GLU A 1 122 ? 5.188 -2.351 4.306 1.00 97.75 122 GLU A O 1
ATOM 968 N N . ALA A 1 123 ? 5.662 -4.507 4.702 1.00 97.69 123 ALA A N 1
ATOM 969 C CA . ALA A 1 123 ? 4.423 -4.762 5.421 1.00 97.69 123 ALA A CA 1
ATOM 970 C C . ALA A 1 123 ? 4.416 -4.000 6.744 1.00 97.69 123 ALA A C 1
ATOM 972 O O . ALA A 1 123 ? 3.367 -3.519 7.166 1.00 97.69 123 ALA A O 1
ATOM 973 N N . TRP A 1 124 ? 5.579 -3.820 7.372 1.00 97.06 124 TRP A N 1
ATOM 974 C CA . TRP A 1 124 ? 5.678 -3.065 8.615 1.00 97.06 124 TRP A CA 1
ATOM 975 C C . TRP A 1 124 ? 5.312 -1.602 8.376 1.00 97.06 124 TRP A C 1
ATOM 977 O O . TRP A 1 124 ? 4.453 -1.059 9.067 1.00 97.06 124 TRP A O 1
ATOM 987 N N . LEU A 1 125 ? 5.851 -0.991 7.320 1.00 97.00 125 LEU A N 1
ATOM 988 C CA . LEU A 1 125 ? 5.519 0.387 6.958 1.00 97.00 125 LEU A CA 1
ATOM 989 C C . LEU A 1 125 ? 4.065 0.550 6.500 1.00 97.00 125 LEU A C 1
ATOM 991 O O . LEU A 1 125 ? 3.380 1.474 6.942 1.00 97.00 125 LEU A O 1
ATOM 995 N N . LEU A 1 126 ? 3.574 -0.354 5.650 1.00 98.00 126 LEU A N 1
ATOM 996 C CA . LEU A 1 126 ? 2.200 -0.306 5.156 1.00 98.00 126 LEU A CA 1
ATOM 997 C C . LEU A 1 126 ? 1.179 -0.500 6.288 1.00 98.00 126 LEU A C 1
ATOM 999 O O . LEU A 1 126 ? 0.126 0.138 6.281 1.00 98.00 126 LEU A O 1
ATOM 1003 N N . SER A 1 127 ? 1.499 -1.329 7.285 1.00 97.44 127 SER A N 1
ATOM 1004 C CA . SER A 1 127 ? 0.602 -1.618 8.410 1.00 97.44 127 SER A CA 1
ATOM 1005 C C . SER A 1 127 ? 0.242 -0.382 9.238 1.00 97.44 127 SER A C 1
ATOM 1007 O O . SER A 1 127 ? -0.872 -0.310 9.754 1.00 97.44 127 SER A O 1
ATOM 1009 N N . VAL A 1 128 ? 1.111 0.637 9.273 1.00 96.50 128 VAL A N 1
ATOM 1010 C CA . VAL A 1 128 ? 0.829 1.926 9.925 1.00 96.50 128 VAL A CA 1
ATOM 1011 C C . VAL A 1 128 ? -0.380 2.615 9.286 1.00 96.50 128 VAL A C 1
ATOM 1013 O O . VAL A 1 128 ? -1.229 3.153 9.993 1.00 96.50 128 VAL A O 1
ATOM 1016 N N . HIS A 1 129 ? -0.510 2.566 7.956 1.00 97.25 129 HIS A N 1
ATOM 1017 C CA . HIS A 1 129 ? -1.654 3.166 7.262 1.00 97.25 129 HIS A CA 1
ATOM 1018 C C . HIS A 1 129 ? -2.966 2.455 7.600 1.00 97.25 129 HIS A C 1
ATOM 1020 O O . HIS A 1 129 ? -4.007 3.101 7.703 1.00 97.25 129 HIS A O 1
ATOM 1026 N N . PHE A 1 130 ? -2.922 1.136 7.781 1.00 97.19 130 PHE A N 1
ATOM 1027 C CA . PHE A 1 130 ? -4.100 0.349 8.139 1.00 97.19 130 PHE A CA 1
ATOM 1028 C C . PHE A 1 130 ? -4.496 0.542 9.597 1.00 97.19 130 PHE A C 1
ATOM 1030 O O . PHE A 1 130 ? -5.687 0.663 9.873 1.00 97.19 130 PHE A O 1
ATOM 1037 N N . GLU A 1 131 ? -3.524 0.656 10.503 1.00 96.00 131 GLU A N 1
ATOM 1038 C CA . GLU A 1 131 ? -3.792 0.953 11.911 1.00 96.00 131 GLU A CA 1
ATOM 1039 C C . GLU A 1 131 ? -4.492 2.307 12.058 1.00 96.00 131 GLU A C 1
ATOM 1041 O O . GLU A 1 131 ? -5.596 2.379 12.593 1.00 96.00 131 GLU A O 1
ATOM 1046 N N . VAL A 1 132 ? -3.909 3.360 11.475 1.00 94.12 132 VAL A N 1
ATOM 1047 C CA . VAL A 1 132 ? -4.453 4.724 11.544 1.00 94.12 132 VAL A CA 1
ATOM 1048 C C . VAL A 1 132 ? -5.846 4.807 10.908 1.00 94.12 132 VAL A C 1
ATOM 1050 O O . VAL A 1 132 ? -6.757 5.408 11.480 1.00 94.12 132 VAL A O 1
ATOM 1053 N N . ALA A 1 133 ? -6.055 4.154 9.759 1.00 93.75 133 ALA A N 1
ATOM 1054 C CA . ALA A 1 133 ? -7.364 4.121 9.107 1.00 93.75 133 ALA A CA 1
ATOM 1055 C C . ALA A 1 133 ? -8.418 3.354 9.923 1.00 93.75 133 ALA A C 1
ATOM 1057 O O . ALA A 1 133 ? -9.576 3.763 9.980 1.00 93.75 133 ALA A O 1
ATOM 1058 N N . LYS A 1 134 ? -8.037 2.251 10.577 1.00 91.38 134 LYS A N 1
ATOM 1059 C CA . LYS A 1 134 ? -8.941 1.453 11.418 1.00 91.38 134 LYS A CA 1
ATOM 1060 C C . LYS A 1 134 ? -9.386 2.230 12.659 1.00 91.38 134 LYS A C 1
ATOM 1062 O O . LYS A 1 134 ? -10.552 2.154 13.041 1.00 91.38 134 LYS A O 1
ATOM 1067 N N . GLU A 1 135 ? -8.482 2.993 13.268 1.00 86.75 135 GLU A N 1
ATOM 1068 C CA . GLU A 1 135 ? -8.785 3.805 14.451 1.00 86.75 135 GLU A CA 1
ATOM 1069 C C . GLU A 1 135 ? -9.429 5.162 14.109 1.00 86.75 135 GLU A C 1
ATOM 1071 O O . GLU A 1 135 ? -9.922 5.847 15.005 1.00 86.75 135 GLU A O 1
ATOM 1076 N N . ASN A 1 136 ? -9.497 5.525 12.819 1.00 78.88 136 ASN A N 1
ATOM 1077 C CA . ASN A 1 136 ? -9.920 6.847 12.337 1.00 78.88 136 ASN A CA 1
ATOM 1078 C C . ASN A 1 136 ? -9.143 8.005 12.998 1.00 78.88 136 ASN A C 1
ATOM 1080 O O . ASN A 1 136 ? -9.714 9.071 13.248 1.00 78.88 136 ASN A O 1
ATOM 1084 N N . LEU A 1 137 ? -7.858 7.781 13.291 1.00 62.28 137 LEU A N 1
ATOM 1085 C CA . LEU A 1 137 ? -6.966 8.766 13.912 1.00 62.28 137 LEU A CA 1
ATOM 1086 C C . LEU A 1 137 ? -6.318 9.728 12.910 1.00 62.28 137 LEU A C 1
ATOM 1088 O O . LEU A 1 137 ? -6.122 9.355 11.730 1.00 62.28 137 LEU A O 1
#

Secondary structure (DSSP, 8-state):
-------PPPPHHHHHHHHTT------TTTHHHHHHHHHHHHHHHHHHHHHHHHHHHHHTT----HHHHHHHHHHHHHHHHHHHH-PPPPP--GGGGTTS-HHHHHHHHHHHHHHSSS-THHHHHHHHHHHHHHHT-

InterPro domains:
  IPR011608 PRD domain [PS51372] (37-137)
  IPR020044 PRD domain protein, EF0829/AHA3910 [TIGR03582] (39-136)
  IPR036634 PRD domain superfamily [SSF63520] (44-135)

Organism: Klebsiella variicola (NCBI:txid244366)